Protein AF-A0A5Y3WB77-F1 (afdb_monomer_lite)

Foldseek 3Di:
DDDDDDDDDDDDPPPPDPPPDDPDDDPVDDDDDDDDDDDDDDAQKDKDWDAFDDDDQVRLLAWFGFRTKIFIDGDPQFQWKFWQWKFKDQFDFQWWKDQPPFIWTQHPPPNGTIAGDDDPDPVQPDPRPRGRGIDGPVDRMGTIIGHNHPDGGDDDDMDMDIDMHTHGD

Structure (mmCIF, N/CA/C/O backbone):
data_AF-A0A5Y3WB77-F1
#
_entry.id   AF-A0A5Y3WB77-F1
#
loop_
_atom_site.group_PDB
_atom_site.id
_atom_site.type_symbol
_atom_site.label_atom_id
_atom_site.label_alt_id
_atom_site.label_comp_id
_atom_site.label_asym_id
_atom_site.label_entity_id
_atom_site.label_seq_id
_atom_site.pdbx_PDB_ins_code
_atom_site.Cartn_x
_atom_site.Cartn_y
_atom_site.Cartn_z
_atom_site.occupancy
_atom_site.B_iso_or_equiv
_atom_site.auth_seq_id
_atom_site.auth_comp_id
_atom_site.auth_asym_id
_atom_site.auth_atom_id
_atom_site.pdbx_PDB_model_num
ATOM 1 N N . MET A 1 1 ? 7.588 -18.131 74.049 1.00 45.88 1 MET A N 1
ATOM 2 C CA . MET A 1 1 ? 6.871 -18.147 72.756 1.00 45.88 1 MET A CA 1
ATOM 3 C C . MET A 1 1 ? 5.666 -17.220 72.835 1.00 45.88 1 MET A C 1
ATOM 5 O O . MET A 1 1 ? 4.739 -17.523 73.571 1.00 45.88 1 MET A O 1
ATOM 9 N N . LYS A 1 2 ? 5.674 -16.103 72.104 1.00 40.19 2 LYS A N 1
ATOM 10 C CA . LYS A 1 2 ? 4.466 -15.344 71.753 1.00 40.19 2 LYS A CA 1
ATOM 11 C C . LYS A 1 2 ? 4.626 -14.917 70.299 1.00 40.19 2 LYS A C 1
ATOM 13 O O . LYS A 1 2 ? 5.511 -14.134 69.979 1.00 40.19 2 LYS A O 1
ATOM 18 N N . LYS A 1 3 ? 3.827 -15.530 69.428 1.00 47.81 3 LYS A N 1
ATOM 19 C CA . LYS A 1 3 ? 3.665 -15.118 68.037 1.00 47.81 3 LYS A CA 1
ATOM 20 C C . LYS A 1 3 ? 2.752 -13.896 68.043 1.00 47.81 3 LYS A C 1
ATOM 22 O O . LYS A 1 3 ? 1.679 -13.968 68.639 1.00 47.81 3 LYS A O 1
ATOM 27 N N . LEU A 1 4 ? 3.154 -12.822 67.371 1.00 41.47 4 LEU A N 1
ATOM 28 C CA . LEU A 1 4 ? 2.201 -11.856 66.842 1.00 41.47 4 LEU A CA 1
ATOM 29 C C . LEU A 1 4 ? 2.221 -11.992 65.321 1.00 41.47 4 LEU A C 1
ATOM 31 O O . LEU A 1 4 ? 3.250 -11.813 64.676 1.00 41.47 4 LEU A O 1
ATOM 35 N N . ILE A 1 5 ? 1.077 -12.411 64.797 1.00 52.38 5 ILE A N 1
ATOM 36 C CA . ILE A 1 5 ? 0.766 -12.539 63.380 1.00 52.38 5 ILE A CA 1
ATOM 37 C C . ILE A 1 5 ? 0.347 -11.144 62.918 1.00 52.38 5 ILE A C 1
ATOM 39 O O . ILE A 1 5 ? -0.629 -10.609 63.440 1.00 52.38 5 ILE A O 1
ATOM 43 N N . ILE A 1 6 ? 1.064 -10.561 61.959 1.00 50.25 6 ILE A N 1
ATOM 44 C CA . ILE A 1 6 ? 0.576 -9.395 61.217 1.00 50.25 6 ILE A CA 1
ATOM 45 C C . ILE A 1 6 ? 0.077 -9.929 59.877 1.00 50.25 6 ILE A C 1
ATOM 47 O O . ILE A 1 6 ? 0.859 -10.356 59.029 1.00 50.25 6 ILE A O 1
ATOM 51 N N . ALA A 1 7 ? -1.248 -10.005 59.762 1.00 42.34 7 ALA A N 1
ATOM 52 C CA . ALA A 1 7 ? -1.953 -10.374 58.546 1.00 42.34 7 ALA A CA 1
ATOM 53 C C . ALA A 1 7 ? -1.837 -9.259 57.489 1.00 42.34 7 ALA A C 1
ATOM 55 O O . ALA A 1 7 ? -1.686 -8.083 57.811 1.00 42.34 7 ALA A O 1
ATOM 56 N N . ALA A 1 8 ? -1.868 -9.687 56.231 1.00 50.44 8 ALA A N 1
ATOM 57 C CA . ALA A 1 8 ? -1.497 -8.959 55.026 1.00 50.44 8 ALA A CA 1
ATOM 58 C C . ALA A 1 8 ? -2.441 -7.817 54.595 1.00 50.44 8 ALA A C 1
ATOM 60 O O . ALA A 1 8 ? -3.626 -7.808 54.916 1.00 50.44 8 ALA A O 1
ATOM 61 N N . GLY A 1 9 ? -1.896 -6.937 53.745 1.00 44.81 9 GLY A N 1
ATOM 62 C CA . GLY A 1 9 ? -2.591 -5.915 52.950 1.00 44.81 9 GLY A CA 1
ATOM 63 C C . GLY A 1 9 ? -1.882 -4.573 53.133 1.00 44.81 9 GLY A C 1
ATOM 64 O O . GLY A 1 9 ? -1.961 -3.996 54.203 1.00 44.81 9 GLY A O 1
ATOM 65 N N . ILE A 1 10 ? -1.109 -4.018 52.202 1.00 37.41 10 ILE A N 1
ATOM 66 C CA . ILE A 1 10 ? -1.282 -3.879 50.753 1.00 37.41 10 ILE A CA 1
ATOM 67 C C . ILE A 1 10 ? 0.119 -3.909 50.112 1.00 37.41 10 ILE A C 1
ATOM 69 O O . ILE A 1 10 ? 1.073 -3.354 50.656 1.00 37.41 10 ILE A O 1
ATOM 73 N N . ALA A 1 11 ? 0.247 -4.591 48.974 1.00 40.69 11 ALA A N 1
ATOM 74 C CA . ALA A 1 11 ? 1.493 -4.717 48.230 1.00 40.69 11 ALA A CA 1
ATOM 75 C C . ALA A 1 11 ? 2.005 -3.355 47.722 1.00 40.69 11 ALA A C 1
ATOM 77 O O . ALA A 1 11 ? 1.280 -2.613 47.067 1.00 40.69 11 ALA A O 1
ATOM 78 N N . ALA A 1 12 ? 3.268 -3.081 48.053 1.00 39.03 12 ALA A N 1
ATOM 79 C CA . ALA A 1 12 ? 4.247 -2.239 47.370 1.00 39.03 12 ALA A CA 1
ATOM 80 C C . ALA A 1 12 ? 3.724 -1.237 46.319 1.00 39.03 12 ALA A C 1
ATOM 82 O O . ALA A 1 12 ? 3.657 -1.539 45.130 1.00 39.03 12 ALA A O 1
ATOM 83 N N . ALA A 1 13 ? 3.527 0.017 46.732 1.00 39.59 13 ALA A N 1
ATOM 84 C CA . ALA A 1 13 ? 3.905 1.123 45.861 1.00 39.59 13 ALA A CA 1
ATOM 85 C C . ALA A 1 13 ? 5.430 1.246 45.952 1.00 39.59 13 ALA A C 1
ATOM 87 O O . ALA A 1 13 ? 5.964 1.782 46.924 1.00 39.59 13 ALA A O 1
ATOM 88 N N . THR A 1 14 ? 6.141 0.688 44.974 1.00 43.16 14 THR A N 1
ATOM 89 C CA . THR A 1 14 ? 7.575 0.917 44.789 1.00 43.16 14 THR A CA 1
ATOM 90 C C . THR A 1 14 ? 7.762 2.386 44.405 1.00 43.16 14 THR A C 1
ATOM 92 O O . THR A 1 14 ? 7.835 2.738 43.233 1.00 43.16 14 THR A O 1
ATOM 95 N N . MET A 1 15 ? 7.764 3.274 45.400 1.00 48.44 15 MET A N 1
ATOM 96 C CA . MET A 1 15 ? 8.207 4.653 45.235 1.00 48.44 15 MET A CA 1
ATOM 97 C C . MET A 1 15 ? 9.699 4.588 44.924 1.00 48.44 15 MET A C 1
ATOM 99 O O . MET A 1 15 ? 10.498 4.246 45.796 1.00 48.44 15 MET A O 1
ATOM 103 N N . ALA A 1 16 ? 10.073 4.857 43.674 1.00 47.16 16 ALA A N 1
ATOM 104 C CA . ALA A 1 16 ? 11.467 5.040 43.304 1.00 47.16 16 ALA A CA 1
ATOM 105 C C . ALA A 1 16 ? 12.031 6.193 44.149 1.00 47.16 16 ALA A C 1
ATOM 107 O O . ALA A 1 16 ? 11.650 7.350 43.970 1.00 47.16 16 ALA A O 1
ATOM 108 N N . SER A 1 17 ? 12.883 5.877 45.125 1.00 55.22 17 SER A N 1
ATOM 109 C CA . SER A 1 17 ? 13.590 6.891 45.894 1.00 55.22 17 SER A CA 1
ATOM 110 C C . SER A 1 17 ? 14.747 7.414 45.045 1.00 55.22 17 SER A C 1
ATOM 112 O O . SER A 1 17 ? 15.653 6.672 44.667 1.00 55.22 17 SER A O 1
ATOM 114 N N . PHE A 1 18 ? 14.739 8.709 44.737 1.00 60.78 18 PHE A N 1
ATOM 115 C CA . PHE A 1 18 ? 15.919 9.386 44.199 1.00 60.78 18 PHE A CA 1
ATOM 116 C C . PHE A 1 18 ? 16.869 9.686 45.357 1.00 60.78 18 PHE A C 1
ATOM 118 O O . PHE A 1 18 ? 16.989 10.818 45.816 1.00 60.78 18 PHE A O 1
ATOM 125 N N . ASN A 1 19 ? 17.501 8.643 45.890 1.00 48.56 19 ASN A N 1
ATOM 126 C CA . ASN A 1 19 ? 18.444 8.780 46.990 1.00 48.56 19 ASN A CA 1
ATOM 127 C C . ASN A 1 19 ? 19.833 9.131 46.434 1.00 48.56 19 ASN A C 1
ATOM 129 O O . ASN A 1 19 ? 20.729 8.290 46.377 1.00 48.56 19 ASN A O 1
ATOM 133 N N . ALA A 1 20 ? 20.017 10.379 45.997 1.00 51.72 20 ALA A N 1
ATOM 134 C CA . ALA A 1 20 ? 21.351 10.932 45.790 1.00 51.72 20 ALA A CA 1
ATOM 135 C C . ALA A 1 20 ? 21.953 11.237 47.172 1.00 51.72 20 ALA A C 1
ATOM 137 O O . ALA A 1 20 ? 21.722 12.296 47.749 1.00 51.72 20 ALA A O 1
ATOM 138 N N . SER A 1 21 ? 22.670 10.273 47.752 1.00 54.75 21 SER A N 1
ATOM 139 C CA . SER A 1 21 ? 23.407 10.502 48.996 1.00 54.75 21 SER A CA 1
ATOM 140 C C . SER A 1 21 ? 24.650 11.341 48.690 1.00 54.75 21 SER A C 1
ATOM 142 O O . SER A 1 21 ? 25.603 10.846 48.092 1.00 54.75 21 SER A O 1
ATOM 144 N N . ALA A 1 22 ? 24.632 12.612 49.093 1.00 54.84 22 ALA A N 1
ATOM 145 C CA . ALA A 1 22 ? 25.805 13.479 49.133 1.00 54.84 22 ALA A CA 1
ATOM 146 C C . ALA A 1 22 ? 26.027 13.959 50.576 1.00 54.84 22 ALA A C 1
ATOM 148 O O . ALA A 1 22 ? 25.081 14.325 51.269 1.00 54.84 22 ALA A O 1
ATOM 149 N N . VAL A 1 23 ? 27.280 13.936 51.040 1.00 58.91 23 VAL A N 1
ATOM 150 C CA . VAL A 1 23 ? 27.654 14.276 52.430 1.00 58.91 23 VAL A CA 1
ATOM 151 C C . VAL A 1 23 ? 27.681 15.800 52.666 1.00 58.91 23 VAL A C 1
ATOM 153 O O . VAL A 1 23 ? 27.636 16.249 53.807 1.00 58.91 23 VAL A O 1
ATOM 156 N N . THR A 1 24 ? 27.661 16.610 51.602 1.00 62.50 24 THR A N 1
ATOM 157 C CA . THR A 1 24 ? 27.511 18.075 51.655 1.00 62.50 24 THR A CA 1
ATOM 158 C C . THR A 1 24 ? 26.581 18.562 50.545 1.00 62.50 24 THR A C 1
ATOM 160 O O . THR A 1 24 ? 26.788 18.222 49.381 1.00 62.50 24 THR A O 1
ATOM 163 N N . TYR A 1 25 ? 25.572 19.360 50.907 1.00 61.44 25 TYR A N 1
ATOM 164 C CA . TYR A 1 25 ? 24.592 19.949 49.988 1.00 61.44 25 TYR A CA 1
ATOM 165 C C . TYR A 1 25 ? 25.084 21.311 49.478 1.00 61.44 25 TYR A C 1
ATOM 167 O O . TYR A 1 25 ? 25.436 22.171 50.284 1.00 61.44 25 TYR A O 1
ATOM 175 N N . ASP A 1 26 ? 25.081 21.522 48.160 1.00 68.31 26 ASP A N 1
ATOM 176 C CA . ASP A 1 26 ? 25.292 22.843 47.554 1.00 68.31 26 ASP A CA 1
ATOM 177 C C . ASP A 1 26 ? 23.935 23.534 47.365 1.00 68.31 26 ASP A C 1
ATOM 179 O O . ASP A 1 26 ? 23.133 23.137 46.520 1.00 68.31 26 ASP A O 1
ATOM 183 N N . THR A 1 27 ? 23.662 24.565 48.169 1.00 62.28 27 THR A N 1
ATOM 184 C CA . THR A 1 27 ? 22.391 25.308 48.154 1.00 62.28 27 THR A CA 1
ATOM 185 C C . THR A 1 27 ? 22.179 26.148 46.892 1.00 62.28 27 THR A C 1
ATOM 187 O O . THR A 1 27 ? 21.080 26.662 46.702 1.00 62.28 27 THR A O 1
ATOM 190 N N . ASN A 1 28 ? 23.196 26.301 46.036 1.00 69.12 28 ASN A N 1
ATOM 191 C CA . ASN A 1 28 ? 23.098 27.031 44.770 1.00 69.12 28 ASN A CA 1
ATOM 192 C C . ASN A 1 28 ? 22.881 26.107 43.560 1.00 69.12 28 ASN A C 1
ATOM 194 O O . ASN A 1 28 ? 22.777 26.596 42.434 1.00 69.12 28 ASN A O 1
ATOM 198 N N . ASN A 1 29 ? 22.807 24.788 43.771 1.00 64.62 29 ASN A N 1
ATOM 199 C CA . ASN A 1 29 ? 22.671 23.809 42.701 1.00 64.62 29 ASN A CA 1
ATOM 200 C C . ASN A 1 29 ? 21.262 23.196 42.696 1.00 64.62 29 ASN A C 1
ATOM 202 O O . ASN A 1 29 ? 20.852 22.501 43.628 1.00 64.62 29 ASN A O 1
ATOM 206 N N . VAL A 1 30 ? 20.488 23.484 41.648 1.00 69.56 30 VAL A N 1
ATOM 207 C CA . VAL A 1 30 ? 19.103 23.017 41.524 1.00 69.56 30 VAL A CA 1
ATOM 208 C C . VAL A 1 30 ? 19.102 21.539 41.136 1.00 69.56 30 VAL A C 1
ATOM 210 O O . VAL A 1 30 ? 19.666 21.143 40.120 1.00 69.56 30 VAL A O 1
ATOM 213 N N . SER A 1 31 ? 18.442 20.706 41.941 1.00 60.84 31 SER A N 1
ATOM 214 C CA . SER A 1 31 ? 18.198 19.309 41.578 1.00 60.84 31 SER A CA 1
ATOM 215 C C . SER A 1 31 ? 17.076 19.231 40.546 1.00 60.84 31 SER A C 1
ATOM 217 O O . SER A 1 31 ? 15.967 19.708 40.784 1.00 60.84 31 SER A O 1
ATOM 219 N N . HIS A 1 32 ? 17.355 18.603 39.408 1.00 71.81 32 HIS A N 1
ATOM 220 C CA . HIS A 1 32 ? 16.369 18.334 38.367 1.00 71.81 32 HIS A CA 1
ATOM 221 C C . HIS A 1 32 ? 16.025 16.842 38.362 1.00 71.81 32 HIS A C 1
ATOM 223 O O . HIS A 1 32 ? 16.914 15.995 38.364 1.00 71.81 32 HIS A O 1
ATOM 229 N N . ALA A 1 33 ? 14.735 16.520 38.319 1.00 66.88 33 ALA A N 1
ATOM 230 C CA . ALA A 1 33 ? 14.244 15.177 38.042 1.00 66.88 33 ALA A CA 1
ATOM 231 C C . ALA A 1 33 ? 13.057 15.290 37.083 1.00 66.88 33 ALA A C 1
ATOM 233 O O . ALA A 1 33 ? 12.220 16.180 37.234 1.00 66.88 33 ALA A O 1
ATOM 234 N N . SER A 1 34 ? 12.983 14.403 36.095 1.00 69.38 34 SER A N 1
ATOM 235 C CA . SER A 1 34 ? 11.836 14.300 35.196 1.00 69.38 34 SER A CA 1
ATOM 236 C C . SER A 1 34 ? 11.242 12.897 35.258 1.00 69.38 34 SER A C 1
ATOM 238 O O . SER A 1 34 ? 11.953 11.898 35.355 1.00 69.38 34 SER A O 1
ATOM 240 N N . VAL A 1 35 ? 9.911 12.833 35.213 1.00 66.38 35 VAL A N 1
ATOM 241 C CA . VAL A 1 35 ? 9.151 11.600 34.997 1.00 66.38 35 VAL A CA 1
ATOM 242 C C . VAL A 1 35 ? 8.481 11.742 33.642 1.00 66.38 35 VAL A C 1
ATOM 244 O O . VAL A 1 35 ? 7.588 12.568 33.467 1.00 66.38 35 VAL A O 1
ATOM 247 N N . ASN A 1 36 ? 8.921 10.943 32.677 1.00 65.81 36 ASN A N 1
ATOM 248 C CA . ASN A 1 36 ? 8.334 10.938 31.345 1.00 65.81 36 ASN A CA 1
ATOM 249 C C . ASN A 1 36 ? 7.244 9.865 31.292 1.00 65.81 36 ASN A C 1
ATOM 251 O O . ASN A 1 36 ? 7.518 8.693 31.541 1.00 65.81 36 ASN A O 1
ATOM 255 N N . SER A 1 37 ? 6.016 10.256 30.951 1.00 61.53 37 SER A N 1
ATOM 256 C CA . SER A 1 37 ? 4.932 9.317 30.643 1.00 61.53 37 SER A CA 1
ATOM 257 C C . SER A 1 37 ? 4.690 9.310 29.136 1.00 61.53 37 SER A C 1
ATOM 259 O O . SER A 1 37 ? 4.482 10.369 28.549 1.00 61.53 37 SER A O 1
ATOM 261 N N . GLN A 1 38 ? 4.706 8.130 28.510 1.00 56.66 38 GLN A N 1
ATOM 262 C CA . GLN A 1 38 ? 4.193 7.961 27.149 1.00 56.66 38 GLN A CA 1
ATOM 263 C C . GLN A 1 38 ? 2.727 7.546 27.226 1.00 56.66 38 GLN A C 1
ATOM 265 O O . GLN A 1 38 ? 2.400 6.503 27.788 1.00 56.66 38 GLN A O 1
ATOM 270 N N . VAL A 1 39 ? 1.849 8.372 26.663 1.00 48.25 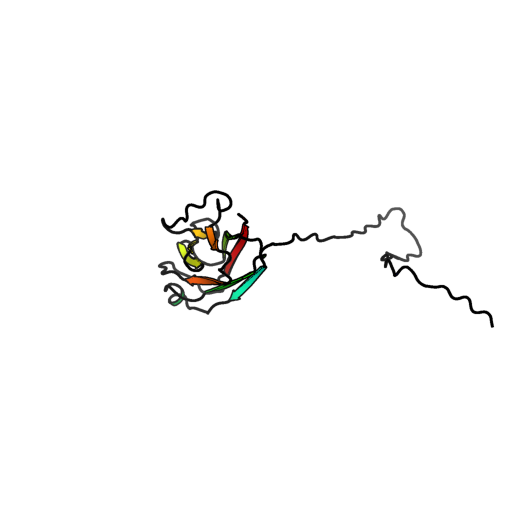39 VAL A N 1
ATOM 271 C CA . VAL A 1 39 ? 0.428 8.061 26.505 1.00 48.25 39 VAL A CA 1
ATOM 272 C C . VAL A 1 39 ? 0.205 7.695 25.046 1.00 48.25 39 VAL A C 1
ATOM 274 O O . VAL A 1 39 ? 0.350 8.541 24.167 1.00 48.25 39 VAL A O 1
ATOM 277 N N . THR A 1 40 ? -0.124 6.434 24.779 1.00 52.56 40 THR A N 1
ATOM 278 C CA . THR A 1 40 ? -0.492 5.966 23.439 1.00 52.56 40 THR A CA 1
ATOM 279 C C . THR A 1 40 ? -2.012 5.869 23.313 1.00 52.56 40 THR A C 1
ATOM 281 O O . THR A 1 40 ? -2.714 5.511 24.262 1.00 52.56 40 THR A O 1
ATOM 284 N N . GLY A 1 41 ? -2.546 6.215 22.140 1.00 55.06 41 GLY A N 1
ATOM 285 C CA . GLY A 1 41 ? -3.954 5.985 21.815 1.00 55.06 41 GLY A CA 1
ATOM 286 C C . GLY A 1 41 ? -4.225 4.506 21.519 1.00 55.06 41 GLY A C 1
ATOM 287 O O . GLY A 1 41 ? -3.334 3.777 21.086 1.00 55.06 41 GLY A O 1
ATOM 288 N N . LYS A 1 42 ? -5.468 4.050 21.712 1.00 55.94 42 LYS A N 1
ATOM 289 C CA . LYS A 1 42 ? -5.913 2.756 21.170 1.00 55.94 42 LYS A CA 1
ATOM 290 C C . LYS A 1 42 ? -6.225 2.939 19.683 1.00 55.94 42 LYS A C 1
ATOM 292 O O . LYS A 1 42 ? -7.196 3.615 19.358 1.00 55.94 42 LYS A O 1
ATOM 297 N N . SER A 1 43 ? -5.434 2.338 18.793 1.00 64.25 43 SER A N 1
ATOM 298 C CA . SER A 1 43 ? -5.860 2.173 17.398 1.00 64.25 43 SER A CA 1
ATOM 299 C C . SER A 1 43 ? -6.965 1.121 17.345 1.00 64.25 43 SER A C 1
ATOM 301 O O . SER A 1 43 ? -6.818 0.041 17.919 1.00 64.25 43 SER A O 1
ATOM 303 N N . ALA A 1 44 ? -8.069 1.424 16.665 1.00 64.94 44 ALA A N 1
ATOM 304 C CA . ALA A 1 44 ? -9.109 0.434 16.396 1.00 64.94 44 ALA A CA 1
ATOM 305 C C . ALA A 1 44 ? -8.623 -0.623 15.389 1.00 64.94 44 ALA A C 1
ATOM 307 O O . ALA A 1 44 ? -9.029 -1.777 15.469 1.00 64.94 44 ALA A O 1
ATOM 308 N N . VAL A 1 45 ? -7.727 -0.246 14.472 1.00 75.38 45 VAL A N 1
ATOM 309 C CA . VAL A 1 45 ? -7.198 -1.126 13.425 1.00 75.38 45 VAL A CA 1
ATOM 310 C C . VAL A 1 45 ? -5.821 -1.630 13.830 1.00 75.38 45 VAL A C 1
ATOM 312 O O . VAL A 1 45 ? -4.929 -0.833 14.127 1.00 75.38 45 VAL A O 1
ATOM 315 N N . THR A 1 46 ? -5.631 -2.946 13.805 1.00 82.62 46 THR A N 1
ATOM 316 C CA . THR A 1 46 ? -4.289 -3.539 13.849 1.00 82.62 46 THR A CA 1
ATOM 317 C C . THR A 1 46 ? -3.852 -3.860 12.427 1.00 82.62 46 THR A C 1
ATOM 319 O O . THR A 1 46 ? -4.586 -4.520 11.689 1.00 82.62 46 THR A O 1
ATOM 322 N N . VAL A 1 47 ? -2.666 -3.380 12.049 1.00 82.44 47 VAL A N 1
ATOM 323 C CA . VAL A 1 47 ? -2.091 -3.560 10.713 1.00 82.44 47 VAL A CA 1
ATOM 324 C C . VAL A 1 47 ? -0.758 -4.284 10.834 1.00 82.44 47 VAL A C 1
ATOM 326 O O . VAL A 1 47 ? 0.087 -3.901 11.638 1.00 82.44 47 VAL A O 1
ATOM 329 N N . THR A 1 48 ? -0.558 -5.333 10.042 1.00 86.12 48 THR A N 1
ATOM 330 C CA . THR A 1 48 ? 0.730 -6.033 9.935 1.00 86.12 48 THR A CA 1
ATOM 331 C C . THR A 1 48 ? 1.228 -5.963 8.501 1.00 86.12 48 THR A C 1
ATOM 333 O O . THR A 1 48 ? 0.544 -6.429 7.594 1.00 86.12 48 THR A O 1
ATOM 336 N N . GLY A 1 49 ? 2.407 -5.382 8.289 1.00 81.75 49 GLY A N 1
ATOM 337 C CA . GLY A 1 49 ? 3.050 -5.343 6.977 1.00 81.75 49 GLY A CA 1
ATOM 338 C C . GLY A 1 49 ? 3.830 -6.625 6.695 1.00 81.75 49 GLY A C 1
ATOM 339 O O . GLY A 1 49 ? 4.555 -7.112 7.559 1.00 81.75 49 GLY A O 1
ATOM 340 N N . ASN A 1 50 ? 3.704 -7.146 5.478 1.00 88.31 50 ASN A N 1
ATOM 341 C CA . ASN A 1 50 ? 4.543 -8.214 4.946 1.00 88.31 50 ASN A CA 1
ATOM 342 C C . ASN A 1 50 ? 5.221 -7.719 3.670 1.00 88.31 50 ASN A C 1
ATOM 344 O O . ASN A 1 50 ? 4.537 -7.220 2.776 1.00 88.31 50 ASN A O 1
ATOM 348 N N . ASN A 1 51 ? 6.539 -7.885 3.581 1.00 89.81 51 ASN A N 1
ATOM 349 C CA . ASN A 1 51 ? 7.302 -7.508 2.393 1.00 89.81 51 ASN A CA 1
ATOM 350 C C . ASN A 1 51 ? 6.986 -8.452 1.227 1.00 89.81 51 ASN A C 1
ATOM 352 O O . ASN A 1 51 ? 6.802 -9.652 1.438 1.00 89.81 51 ASN A O 1
ATOM 356 N N . GLY A 1 52 ? 6.940 -7.905 0.014 1.00 89.94 52 GLY A N 1
ATOM 357 C CA . GLY A 1 52 ? 6.800 -8.684 -1.212 1.00 89.94 52 GLY A CA 1
ATOM 358 C C . GLY A 1 52 ? 8.134 -9.131 -1.802 1.00 89.94 52 GLY A C 1
ATOM 359 O O . GLY A 1 52 ? 9.134 -9.310 -1.102 1.00 89.94 52 GLY A O 1
ATOM 360 N N . GLY A 1 53 ? 8.125 -9.324 -3.119 1.00 87.38 53 GLY A N 1
ATOM 361 C CA . GLY A 1 53 ? 9.282 -9.750 -3.894 1.00 87.38 53 GLY A CA 1
ATOM 362 C C . GLY A 1 53 ? 10.333 -8.657 -4.093 1.00 87.38 53 GLY A C 1
ATOM 363 O O . GLY A 1 53 ? 10.140 -7.485 -3.773 1.00 87.38 53 GLY A O 1
ATOM 364 N N . SER A 1 54 ? 11.462 -9.070 -4.665 1.00 91.94 54 SER A N 1
ATOM 365 C CA . SER A 1 54 ? 12.499 -8.174 -5.174 1.00 91.94 54 SER A CA 1
ATOM 366 C C . SER A 1 54 ? 12.454 -8.190 -6.695 1.00 91.94 54 SER A C 1
ATOM 368 O O . SER A 1 54 ? 12.316 -9.256 -7.298 1.00 91.94 54 SER A O 1
ATOM 370 N N . PHE A 1 55 ? 12.580 -7.019 -7.308 1.00 93.75 55 PHE A N 1
ATOM 371 C CA . PHE A 1 55 ? 12.445 -6.836 -8.748 1.00 93.75 55 PHE A CA 1
ATOM 372 C C . PHE A 1 55 ? 13.574 -5.944 -9.250 1.00 93.75 55 PHE A C 1
ATOM 374 O O . PHE A 1 55 ? 13.991 -5.011 -8.560 1.00 93.75 55 PHE A O 1
ATOM 381 N N . ASP A 1 56 ? 14.062 -6.220 -10.456 1.00 95.00 56 ASP A N 1
ATOM 382 C CA . ASP A 1 56 ? 14.951 -5.293 -11.145 1.00 95.00 56 ASP A CA 1
ATOM 383 C C . ASP A 1 56 ? 14.180 -4.070 -11.682 1.00 95.00 56 ASP A C 1
ATOM 385 O O . ASP A 1 56 ? 12.950 -3.975 -11.597 1.00 95.00 56 ASP A O 1
ATOM 389 N N . THR A 1 57 ? 14.927 -3.111 -12.231 1.00 92.44 57 THR A N 1
ATOM 390 C CA . THR A 1 57 ? 14.408 -1.819 -12.695 1.00 92.44 57 THR A CA 1
ATOM 391 C C . THR A 1 57 ? 13.442 -1.917 -13.874 1.00 92.44 57 THR A C 1
ATOM 393 O O . THR A 1 57 ? 12.722 -0.954 -14.129 1.00 92.44 57 THR A O 1
ATOM 396 N N . ASP A 1 58 ? 13.406 -3.039 -14.593 1.00 92.62 58 ASP A N 1
ATOM 397 C CA . ASP A 1 58 ? 12.488 -3.267 -15.709 1.00 92.62 58 ASP A CA 1
ATOM 398 C C . ASP A 1 58 ? 11.318 -4.160 -15.303 1.00 92.62 58 ASP A C 1
ATOM 400 O O . ASP A 1 58 ? 10.170 -3.835 -15.606 1.00 92.62 58 ASP A O 1
ATOM 404 N N . ALA A 1 59 ? 11.572 -5.218 -14.535 1.00 92.56 59 ALA A N 1
ATOM 405 C CA . ALA A 1 59 ? 10.544 -6.099 -14.004 1.00 92.56 59 ALA A CA 1
ATOM 406 C C . ALA A 1 59 ? 9.521 -5.323 -13.166 1.00 92.56 59 ALA A C 1
ATOM 408 O O . ALA A 1 59 ? 8.323 -5.522 -13.349 1.00 92.56 59 ALA A O 1
ATOM 409 N N . ILE A 1 60 ? 9.966 -4.378 -12.324 1.00 94.06 60 ILE A N 1
ATOM 410 C CA . ILE A 1 60 ? 9.099 -3.572 -11.443 1.00 94.06 60 ILE A CA 1
ATOM 411 C C . ILE A 1 60 ? 8.055 -2.730 -12.202 1.00 94.06 60 ILE A C 1
ATOM 413 O O . ILE A 1 60 ? 7.042 -2.329 -11.630 1.00 94.06 60 ILE A O 1
ATOM 417 N N . LYS A 1 61 ? 8.278 -2.466 -13.495 1.00 92.56 61 LYS A N 1
ATOM 418 C CA . LYS A 1 61 ? 7.383 -1.673 -14.351 1.00 92.56 61 LYS A CA 1
ATOM 419 C C . LYS A 1 61 ? 6.192 -2.474 -14.884 1.00 92.56 61 LYS A C 1
ATOM 421 O O . LYS A 1 61 ? 5.237 -1.886 -15.391 1.00 92.56 61 LYS A O 1
ATOM 426 N N . VAL A 1 62 ? 6.246 -3.803 -14.802 1.00 94.50 62 VAL A N 1
ATOM 427 C CA . VAL A 1 62 ? 5.173 -4.701 -15.246 1.00 94.50 62 VAL A CA 1
ATOM 428 C C . VAL A 1 62 ? 4.080 -4.757 -14.180 1.00 94.50 62 VAL A C 1
ATOM 430 O O . VAL A 1 62 ? 4.373 -4.698 -12.989 1.00 94.50 62 VAL A O 1
ATOM 433 N N . SER A 1 63 ? 2.817 -4.871 -14.592 1.00 95.81 63 SER A N 1
ATOM 434 C CA . SER A 1 63 ? 1.689 -5.011 -13.662 1.00 95.81 63 SER A CA 1
ATOM 435 C C . SER A 1 63 ? 1.673 -6.384 -12.982 1.00 95.81 63 SER A C 1
ATOM 437 O O . SER A 1 63 ? 1.996 -7.392 -13.605 1.00 95.81 63 SER A O 1
ATOM 439 N N . GLY A 1 64 ? 1.231 -6.422 -11.724 1.00 94.25 64 GLY A N 1
ATOM 440 C CA . GLY A 1 64 ? 0.946 -7.659 -10.995 1.00 94.25 64 GLY A CA 1
ATOM 441 C C . GLY A 1 64 ? 2.099 -8.199 -10.150 1.00 94.25 64 GLY A C 1
ATOM 442 O O . GLY A 1 64 ? 1.939 -9.246 -9.528 1.00 94.25 64 GLY A O 1
ATOM 443 N N . ASN A 1 65 ? 3.232 -7.498 -10.073 1.00 95.19 65 ASN A N 1
ATOM 444 C CA . ASN A 1 65 ? 4.300 -7.874 -9.154 1.00 95.19 65 ASN A CA 1
ATOM 445 C C . ASN A 1 65 ? 3.877 -7.600 -7.712 1.00 95.19 65 ASN A C 1
ATOM 447 O O . ASN A 1 65 ? 3.411 -6.504 -7.401 1.00 95.19 65 ASN A O 1
ATOM 451 N N . ASP A 1 66 ? 4.069 -8.584 -6.836 1.00 95.50 66 ASP A N 1
ATOM 452 C CA . ASP A 1 66 ? 3.749 -8.483 -5.413 1.00 95.50 66 ASP A CA 1
ATOM 453 C C . ASP A 1 66 ? 4.796 -7.638 -4.677 1.00 95.50 66 ASP A C 1
ATOM 455 O O . ASP A 1 66 ? 5.931 -8.074 -4.479 1.00 95.50 66 ASP A O 1
ATOM 459 N N . LEU A 1 67 ? 4.410 -6.430 -4.264 1.00 93.88 67 LEU A N 1
ATOM 460 C CA . LEU A 1 67 ? 5.233 -5.538 -3.442 1.00 93.88 67 LEU A CA 1
ATOM 461 C C . LEU A 1 67 ? 5.060 -5.802 -1.946 1.00 93.88 67 LEU A C 1
ATOM 463 O O . LEU A 1 67 ? 5.840 -5.298 -1.136 1.00 93.88 67 LEU A O 1
ATOM 467 N N . GLY A 1 68 ? 4.070 -6.609 -1.574 1.00 94.56 68 GLY A N 1
ATOM 468 C CA . GLY A 1 68 ? 3.771 -6.966 -0.204 1.00 94.56 68 GLY A CA 1
ATOM 469 C C . GLY A 1 68 ? 2.289 -6.861 0.109 1.00 94.56 68 GLY A C 1
ATOM 470 O O . GLY A 1 68 ? 1.419 -6.757 -0.755 1.00 94.56 68 GLY A O 1
ATOM 471 N N . SER A 1 69 ? 1.973 -6.897 1.397 1.00 93.25 69 SER A N 1
ATOM 472 C CA . SER A 1 69 ? 0.590 -6.777 1.844 1.00 93.25 69 SER A CA 1
ATOM 473 C C . SER A 1 69 ? 0.463 -6.233 3.253 1.00 93.25 69 SER A C 1
ATOM 475 O O . SER A 1 69 ? 1.372 -6.357 4.071 1.00 93.25 69 SER A O 1
ATOM 477 N N . PHE A 1 70 ? -0.717 -5.701 3.540 1.00 93.56 70 PHE A N 1
ATOM 478 C CA . PHE A 1 70 ? -1.146 -5.314 4.871 1.00 93.56 70 PHE A CA 1
ATOM 479 C C . PHE A 1 70 ? -2.214 -6.295 5.357 1.00 93.56 70 PHE A C 1
ATOM 481 O O . PHE A 1 70 ? -3.282 -6.411 4.758 1.00 93.56 70 PHE A O 1
ATOM 488 N N . GLY A 1 71 ? -1.921 -7.028 6.428 1.00 90.69 71 GLY A N 1
ATOM 489 C CA . GLY A 1 71 ? -2.919 -7.777 7.185 1.00 90.69 71 GLY A CA 1
ATOM 490 C C . GLY A 1 71 ? -3.715 -6.817 8.058 1.00 90.69 71 GLY A C 1
ATOM 491 O O . GLY A 1 71 ? -3.117 -5.997 8.751 1.00 90.69 71 GLY A O 1
ATOM 492 N N . ILE A 1 72 ? -5.041 -6.910 8.008 1.00 91.94 72 ILE A N 1
ATOM 493 C CA . ILE A 1 72 ? -5.963 -5.990 8.670 1.00 91.94 72 ILE A CA 1
ATOM 494 C C . ILE A 1 72 ? -6.805 -6.764 9.675 1.00 91.94 72 ILE A C 1
ATOM 496 O O . ILE A 1 72 ? -7.490 -7.726 9.326 1.00 91.94 72 ILE A O 1
ATOM 500 N N . GLN A 1 73 ? -6.787 -6.305 10.921 1.00 90.44 73 GLN A N 1
ATOM 501 C CA . GLN A 1 73 ? -7.701 -6.759 11.955 1.00 90.44 73 GLN A CA 1
ATOM 502 C C . GLN A 1 73 ? -8.508 -5.569 12.470 1.00 90.44 73 GLN A C 1
ATOM 504 O O . GLN A 1 73 ? -7.959 -4.591 12.984 1.00 90.44 73 GLN A O 1
ATOM 509 N N . LEU A 1 74 ? -9.826 -5.681 12.320 1.00 87.19 74 LEU A N 1
ATOM 510 C CA . LEU A 1 74 ? -10.809 -4.686 12.730 1.00 87.19 74 LEU A CA 1
ATOM 511 C C . LEU A 1 74 ? -11.545 -5.140 13.994 1.00 87.19 74 LEU A C 1
ATOM 513 O O . LEU A 1 74 ? -11.656 -6.345 14.245 1.00 87.19 74 LEU A O 1
ATOM 517 N N . PRO A 1 75 ? -12.103 -4.207 14.782 1.00 85.06 75 PRO A N 1
ATOM 518 C CA . PRO A 1 75 ? -13.020 -4.565 15.847 1.00 85.06 75 PRO A CA 1
ATOM 519 C C . PRO A 1 75 ? -14.339 -5.055 15.238 1.00 85.06 75 PRO A C 1
ATOM 521 O O . PRO A 1 75 ? -14.744 -4.605 14.168 1.00 85.06 75 PRO A O 1
ATOM 524 N N . ALA A 1 76 ? -15.053 -5.932 15.949 1.00 83.62 76 ALA A N 1
ATOM 525 C CA . ALA A 1 76 ? -16.318 -6.502 15.469 1.00 83.62 76 ALA A CA 1
ATOM 526 C C . ALA A 1 76 ? -17.400 -5.447 15.155 1.00 83.62 76 ALA A C 1
ATOM 528 O O . ALA A 1 76 ? -18.319 -5.718 14.392 1.00 83.62 76 ALA A O 1
ATOM 529 N N . SER A 1 77 ? -17.295 -4.254 15.743 1.00 83.44 77 SER A N 1
ATOM 530 C CA . SER A 1 77 ? -18.211 -3.135 15.521 1.00 83.44 77 SER A CA 1
ATOM 531 C C . SER A 1 77 ? -17.892 -2.292 14.281 1.00 83.44 77 SER A C 1
ATOM 533 O O . SER A 1 77 ? -18.663 -1.389 13.973 1.00 83.44 77 SER A O 1
ATOM 535 N N . ALA A 1 78 ? -16.766 -2.519 13.596 1.00 85.19 78 ALA A N 1
ATOM 536 C CA . ALA A 1 78 ? -16.406 -1.739 12.414 1.00 85.19 78 ALA A CA 1
ATOM 537 C C . ALA A 1 78 ? -17.198 -2.191 11.181 1.00 85.19 78 ALA A C 1
ATOM 539 O O . ALA A 1 78 ? -17.294 -3.383 10.882 1.00 85.19 78 ALA A O 1
ATOM 540 N N . ALA A 1 79 ? -17.706 -1.220 10.424 1.00 85.62 79 ALA A N 1
ATOM 541 C CA . ALA A 1 79 ? -18.337 -1.461 9.130 1.00 85.62 79 ALA A CA 1
ATOM 542 C C . ALA A 1 79 ? -17.289 -1.717 8.030 1.00 85.62 79 ALA A C 1
ATOM 544 O O . ALA A 1 79 ? -17.535 -2.448 7.067 1.00 85.62 79 ALA A O 1
ATOM 545 N N . GLY A 1 80 ? -16.092 -1.158 8.203 1.00 88.12 80 GLY A N 1
ATOM 546 C CA . GLY A 1 80 ? -14.963 -1.324 7.302 1.00 88.12 80 GLY A CA 1
ATOM 547 C C . GLY A 1 80 ? -13.789 -0.447 7.711 1.00 88.12 80 GLY A C 1
ATOM 548 O O . GLY A 1 80 ? -13.682 -0.011 8.862 1.00 88.12 80 GLY A O 1
ATOM 549 N N . PHE A 1 81 ? -12.896 -0.208 6.760 1.00 89.00 81 PHE A N 1
ATOM 550 C CA . PHE A 1 81 ? -11.760 0.684 6.938 1.00 89.00 81 PHE A CA 1
ATOM 551 C C . PHE A 1 81 ? -11.391 1.384 5.638 1.00 89.00 81 PHE A C 1
ATOM 553 O O . PHE A 1 81 ? -11.622 0.876 4.542 1.00 89.00 81 PHE A O 1
ATOM 560 N N . GLY A 1 82 ? -10.807 2.566 5.773 1.00 89.19 82 GLY A N 1
ATOM 561 C CA . GLY A 1 82 ? -10.227 3.308 4.672 1.00 89.19 82 GLY A CA 1
ATOM 562 C C . GLY A 1 82 ? -8.740 3.542 4.876 1.00 89.19 82 GLY A C 1
ATOM 563 O O . GLY A 1 82 ? -8.253 3.563 6.007 1.00 89.19 82 GLY A O 1
ATOM 564 N N . ILE A 1 83 ? -8.033 3.743 3.774 1.00 89.69 83 ILE A N 1
ATOM 565 C CA . ILE A 1 83 ? -6.678 4.279 3.768 1.00 89.69 83 ILE A CA 1
ATOM 566 C C . ILE A 1 83 ? -6.811 5.794 3.640 1.00 89.69 83 ILE A C 1
ATOM 568 O O . ILE A 1 83 ? -7.506 6.243 2.739 1.00 89.69 83 ILE A O 1
ATOM 572 N N . SER A 1 84 ? -6.262 6.550 4.587 1.00 82.50 84 SER A N 1
ATOM 573 C CA . SER A 1 84 ? -6.420 8.012 4.707 1.00 82.50 84 SER A CA 1
ATOM 574 C C . SER A 1 84 ? -5.181 8.824 4.354 1.00 82.50 84 SER A C 1
ATOM 576 O O . SER A 1 84 ? -5.185 10.046 4.480 1.00 82.50 84 SER A O 1
ATOM 578 N N . GLY A 1 85 ? -4.104 8.124 4.039 1.00 88.44 85 GLY A N 1
ATOM 579 C CA . GLY A 1 85 ? -2.859 8.698 3.586 1.00 88.44 85 GLY A CA 1
ATOM 580 C C . GLY A 1 85 ? -1.996 7.582 3.036 1.00 88.44 85 GLY A C 1
ATOM 581 O O . GLY A 1 85 ? -1.879 6.520 3.652 1.00 88.44 85 GLY A O 1
ATOM 582 N N . ILE A 1 86 ? -1.408 7.807 1.866 1.00 93.06 86 ILE A N 1
ATOM 583 C CA . ILE A 1 86 ? -0.453 6.886 1.254 1.00 93.06 86 ILE A CA 1
ATOM 584 C C . ILE A 1 86 ? 0.783 7.679 0.873 1.00 93.06 86 ILE A C 1
ATOM 586 O O . ILE A 1 86 ? 0.700 8.744 0.256 1.00 93.06 86 ILE A O 1
ATOM 590 N N . HIS A 1 87 ? 1.942 7.152 1.238 1.00 94.31 87 HIS A N 1
ATOM 591 C CA . HIS A 1 87 ? 3.213 7.788 0.968 1.00 94.31 87 HIS A CA 1
ATOM 592 C C . HIS A 1 87 ? 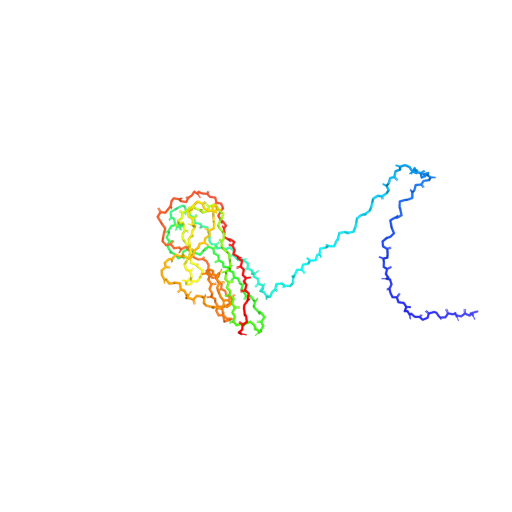4.232 6.765 0.489 1.00 94.31 87 HIS A C 1
ATOM 594 O O . HIS A 1 87 ? 4.370 5.682 1.050 1.00 94.31 87 HIS A O 1
ATOM 600 N N . SER A 1 88 ? 4.959 7.120 -0.555 1.00 93.50 88 SER A N 1
ATOM 601 C CA . SER A 1 88 ? 6.047 6.339 -1.115 1.00 93.50 88 SER A CA 1
ATOM 602 C C . SER A 1 88 ? 7.382 6.992 -0.793 1.00 93.50 88 SER A C 1
ATOM 604 O O . SER A 1 88 ? 7.512 8.212 -0.777 1.00 93.50 88 SER A O 1
ATOM 606 N N . HIS A 1 89 ? 8.401 6.171 -0.576 1.00 92.12 89 HIS A N 1
ATOM 607 C CA . HIS A 1 89 ? 9.778 6.615 -0.439 1.00 92.12 89 HIS A CA 1
ATOM 608 C C . HIS A 1 89 ? 10.629 5.938 -1.511 1.00 92.12 89 HIS A C 1
ATOM 610 O O . HIS A 1 89 ? 10.747 4.712 -1.550 1.00 92.12 89 HIS A O 1
ATOM 616 N N . GLY A 1 90 ? 11.213 6.754 -2.391 1.00 90.25 90 GLY A N 1
ATOM 617 C CA . GLY A 1 90 ? 12.135 6.327 -3.444 1.00 90.25 90 GLY A CA 1
ATOM 618 C C . GLY A 1 90 ? 11.484 5.839 -4.744 1.00 90.25 90 GLY A C 1
ATOM 619 O O . GLY A 1 90 ? 12.217 5.568 -5.697 1.00 90.25 90 GLY A O 1
ATOM 620 N N . PHE A 1 91 ? 10.154 5.722 -4.807 1.00 94.25 91 PHE A N 1
ATOM 621 C CA . PHE A 1 91 ? 9.451 5.552 -6.079 1.00 94.25 91 PHE A CA 1
ATOM 622 C C . PHE A 1 91 ? 9.340 6.907 -6.800 1.00 94.25 91 PHE A C 1
ATOM 624 O O . PHE A 1 91 ? 9.101 7.918 -6.139 1.00 94.25 91 PHE A O 1
ATOM 631 N N . PRO A 1 92 ? 9.539 6.949 -8.129 1.00 94.56 92 PRO A N 1
ATOM 632 C CA . PRO A 1 92 ? 9.471 8.190 -8.894 1.00 94.56 92 PRO A CA 1
ATOM 633 C C . PRO A 1 92 ? 8.025 8.665 -9.083 1.00 94.56 92 PRO A C 1
ATOM 635 O O . PRO A 1 92 ? 7.081 7.870 -9.054 1.00 94.56 92 PRO A O 1
ATOM 638 N N . ASP A 1 93 ? 7.871 9.958 -9.361 1.00 94.62 93 ASP A N 1
ATOM 639 C CA . ASP A 1 93 ? 6.591 10.565 -9.725 1.00 94.62 93 ASP A CA 1
ATOM 640 C C . ASP A 1 93 ? 5.923 9.802 -10.877 1.00 94.62 93 ASP A C 1
ATOM 642 O O . ASP A 1 93 ? 6.557 9.449 -11.873 1.00 94.62 93 ASP A O 1
ATOM 646 N N . GLY A 1 94 ? 4.623 9.543 -10.739 1.00 92.81 94 GLY A N 1
ATOM 647 C CA . GLY A 1 94 ? 3.848 8.767 -11.702 1.00 92.81 94 GLY A CA 1
ATOM 648 C C . GLY A 1 94 ? 3.967 7.248 -11.561 1.00 92.81 94 GLY A C 1
ATOM 649 O O . GLY A 1 94 ? 3.259 6.553 -12.287 1.00 92.81 94 GLY A O 1
ATOM 650 N N . PHE A 1 95 ? 4.786 6.718 -10.640 1.00 95.69 95 PHE A N 1
ATOM 651 C CA . PHE A 1 95 ? 4.780 5.286 -10.329 1.00 95.69 95 PHE A CA 1
ATOM 652 C C . PHE A 1 95 ? 3.451 4.883 -9.682 1.00 95.69 95 PHE A C 1
ATOM 654 O O . PHE A 1 95 ? 2.988 5.518 -8.736 1.00 95.69 95 PHE A O 1
ATOM 661 N N . GLN A 1 96 ? 2.827 3.831 -10.195 1.00 95.44 96 GLN A N 1
ATOM 662 C CA . GLN A 1 96 ? 1.485 3.393 -9.834 1.00 95.44 96 GLN A CA 1
ATOM 663 C C . GLN A 1 96 ? 1.495 1.989 -9.244 1.00 95.44 96 GLN A C 1
ATOM 665 O O . GLN A 1 96 ? 2.203 1.093 -9.710 1.00 95.44 96 GLN A O 1
ATOM 670 N N . VAL A 1 97 ? 0.641 1.799 -8.247 1.00 95.69 97 VAL A N 1
ATOM 671 C CA . VAL A 1 97 ? 0.382 0.521 -7.589 1.00 95.69 97 VAL A CA 1
ATOM 672 C C . VAL A 1 97 ? -1.115 0.347 -7.372 1.00 95.69 97 VAL A C 1
ATOM 674 O O . VAL A 1 97 ? -1.913 1.275 -7.520 1.00 95.69 97 VAL A O 1
ATOM 677 N N . LYS A 1 98 ? -1.491 -0.860 -6.983 1.00 94.38 98 LYS A N 1
ATOM 678 C CA . LYS A 1 98 ? -2.833 -1.238 -6.581 1.00 94.38 98 LYS A CA 1
ATOM 679 C C . LYS A 1 98 ? -2.821 -1.751 -5.154 1.00 94.38 98 LYS A C 1
ATOM 681 O O . LYS A 1 98 ? -2.034 -2.631 -4.834 1.00 94.38 98 LYS A O 1
ATOM 686 N N . PHE A 1 99 ? -3.723 -1.228 -4.336 1.00 93.88 99 PHE A N 1
ATOM 687 C CA . PHE A 1 99 ? -4.126 -1.788 -3.053 1.00 93.88 99 PHE A CA 1
ATOM 688 C C . PHE A 1 99 ? -5.400 -2.611 -3.296 1.00 93.88 99 PHE A C 1
ATOM 690 O O . PHE A 1 99 ? -6.501 -2.057 -3.334 1.00 93.88 99 PHE A O 1
ATOM 697 N N . ASN A 1 100 ? -5.257 -3.919 -3.525 1.00 92.75 100 ASN A N 1
ATOM 698 C CA . ASN A 1 100 ? -6.275 -4.766 -4.166 1.00 92.75 100 ASN A CA 1
ATOM 699 C C . ASN A 1 100 ? -6.768 -4.136 -5.486 1.00 92.75 100 ASN A C 1
ATOM 701 O O . ASN A 1 100 ? -6.010 -4.061 -6.445 1.00 92.75 100 ASN A O 1
ATOM 705 N N . ASP A 1 101 ? -8.004 -3.639 -5.538 1.00 88.75 101 ASP A N 1
ATOM 706 C CA . ASP A 1 101 ? -8.563 -2.991 -6.733 1.00 88.75 101 ASP A CA 1
ATOM 707 C C . ASP A 1 101 ? -8.384 -1.463 -6.728 1.00 88.75 101 ASP A C 1
ATOM 709 O O . ASP A 1 101 ? -8.635 -0.796 -7.732 1.00 88.75 101 ASP A O 1
ATOM 713 N N . CYS A 1 102 ? -7.929 -0.889 -5.609 1.00 90.38 102 CYS A N 1
ATOM 714 C CA . CYS A 1 102 ? -7.742 0.547 -5.460 1.00 90.38 102 CYS A CA 1
ATOM 715 C C . CYS A 1 102 ? -6.410 0.990 -6.068 1.00 90.38 102 CYS A C 1
ATOM 717 O O . CYS A 1 102 ? -5.337 0.720 -5.525 1.00 90.38 102 CYS A O 1
ATOM 719 N N . LYS A 1 103 ? -6.471 1.682 -7.204 1.00 93.19 103 LYS A N 1
ATOM 720 C CA . LYS A 1 103 ? -5.288 2.145 -7.926 1.00 93.19 103 LYS A CA 1
ATOM 721 C C . LYS A 1 103 ? -4.832 3.517 -7.440 1.00 93.19 103 LYS A C 1
ATOM 723 O O . LYS A 1 103 ? -5.594 4.481 -7.491 1.00 93.19 103 LYS A O 1
ATOM 728 N N . VAL A 1 104 ? -3.562 3.618 -7.063 1.00 93.25 104 VAL A N 1
ATOM 729 C CA . VAL A 1 104 ? -2.938 4.864 -6.606 1.00 93.25 104 VAL A CA 1
ATOM 730 C C . VAL A 1 104 ? -1.596 5.087 -7.289 1.00 93.25 104 VAL A C 1
ATOM 732 O O . VAL A 1 104 ? -0.953 4.142 -7.746 1.00 93.25 104 VAL A O 1
ATOM 735 N N . GLY A 1 105 ? -1.160 6.337 -7.374 1.00 94.25 105 GLY A N 1
ATOM 736 C CA . GLY A 1 105 ? 0.105 6.701 -7.995 1.00 94.25 105 GLY A CA 1
ATOM 737 C C . GLY A 1 105 ? 0.791 7.846 -7.280 1.00 94.25 105 GLY A C 1
ATOM 738 O O . GLY A 1 105 ? 0.125 8.667 -6.653 1.00 94.25 105 GLY A O 1
ATOM 739 N N . VAL A 1 106 ? 2.120 7.881 -7.375 1.00 95.25 106 VAL A N 1
ATOM 740 C CA . VAL A 1 106 ? 2.946 8.957 -6.820 1.00 95.25 106 VAL A CA 1
ATOM 741 C C . VAL A 1 106 ? 2.579 10.274 -7.503 1.00 95.25 106 VAL A C 1
ATOM 743 O O . VAL A 1 106 ? 2.703 10.413 -8.723 1.00 95.25 106 VAL A O 1
ATOM 746 N N . GLU A 1 107 ? 2.098 11.226 -6.712 1.00 92.31 107 GLU A N 1
ATOM 747 C CA . GLU A 1 107 ? 1.677 12.548 -7.155 1.00 92.31 107 GLU A CA 1
ATOM 748 C C . GLU A 1 107 ? 2.906 13.420 -7.437 1.00 92.31 107 GLU A C 1
ATOM 750 O O . GLU A 1 107 ? 3.830 13.506 -6.624 1.00 92.31 107 GLU A O 1
ATOM 755 N N . ASN A 1 108 ? 2.905 14.092 -8.588 1.00 86.19 108 ASN A N 1
ATOM 756 C CA . ASN A 1 108 ? 4.053 14.864 -9.050 1.00 86.19 108 ASN A CA 1
ATOM 757 C C . ASN A 1 108 ? 4.403 16.012 -8.088 1.00 86.19 108 ASN A C 1
ATOM 759 O O . ASN A 1 108 ? 3.528 16.789 -7.706 1.00 86.19 108 ASN A O 1
ATOM 763 N N . GLY A 1 109 ? 5.677 16.125 -7.703 1.00 77.94 109 GLY A N 1
ATOM 764 C CA . GLY A 1 109 ? 6.172 17.249 -6.900 1.00 77.94 109 GLY A CA 1
ATOM 765 C C . GLY A 1 109 ? 5.725 17.260 -5.431 1.00 77.94 109 GLY A C 1
ATOM 766 O O . GLY A 1 109 ? 5.899 18.269 -4.751 1.00 77.94 109 GLY A O 1
ATOM 767 N N . THR A 1 110 ? 5.175 16.156 -4.915 1.00 79.56 110 THR A N 1
ATOM 768 C CA . THR A 1 110 ? 4.639 16.072 -3.537 1.00 79.56 110 THR A CA 1
ATOM 769 C C . THR A 1 110 ? 5.520 15.301 -2.558 1.00 79.56 110 THR A C 1
ATOM 771 O O . THR A 1 110 ? 5.099 14.973 -1.447 1.00 79.56 110 THR A O 1
ATOM 774 N N . GLY A 1 111 ? 6.751 14.988 -2.964 1.00 81.56 111 GLY A N 1
ATOM 775 C CA . GLY A 1 111 ? 7.706 14.278 -2.118 1.00 81.56 111 GLY A CA 1
ATOM 776 C C . GLY A 1 111 ? 7.291 12.844 -1.796 1.00 81.56 111 GLY A C 1
ATOM 777 O O . GLY A 1 111 ? 7.685 12.349 -0.750 1.00 81.56 111 GLY A O 1
ATOM 778 N N . GLY A 1 112 ? 6.506 12.193 -2.663 1.00 88.19 112 GLY A N 1
ATOM 779 C CA . GLY A 1 112 ? 6.159 10.777 -2.526 1.00 88.19 112 GLY A CA 1
ATOM 780 C C . GLY A 1 112 ? 4.716 10.490 -2.118 1.00 88.19 112 GLY A C 1
ATOM 781 O O . GLY A 1 112 ? 4.343 9.318 -2.064 1.00 88.19 112 GLY A O 1
ATOM 782 N N . LYS A 1 113 ? 3.878 11.505 -1.866 1.00 93.81 113 LYS A N 1
ATOM 783 C CA . LYS A 1 113 ? 2.445 11.294 -1.603 1.00 93.81 113 LYS A CA 1
ATOM 784 C C . LYS A 1 113 ? 1.814 10.531 -2.768 1.00 93.81 113 LYS A C 1
ATOM 786 O O . LYS A 1 113 ? 2.069 10.843 -3.928 1.00 93.81 113 LYS A O 1
ATOM 791 N N . MET A 1 114 ? 0.996 9.530 -2.463 1.00 92.94 114 MET A N 1
ATOM 792 C CA . MET A 1 114 ? 0.271 8.768 -3.473 1.00 92.94 114 MET A CA 1
ATOM 793 C C . MET A 1 114 ? -1.219 9.071 -3.390 1.00 92.94 114 MET A C 1
ATOM 795 O O . MET A 1 114 ? -1.786 9.126 -2.303 1.00 92.94 114 MET A O 1
ATOM 799 N N . THR A 1 115 ? -1.855 9.256 -4.541 1.00 91.25 115 THR A N 1
ATOM 800 C CA . THR A 1 115 ? -3.289 9.553 -4.643 1.00 91.25 115 THR A CA 1
ATOM 801 C C . THR A 1 115 ? -3.966 8.621 -5.636 1.00 91.25 115 THR A C 1
ATOM 803 O O . THR A 1 115 ? -3.303 7.982 -6.454 1.00 91.25 115 THR A O 1
ATOM 806 N N . LEU A 1 116 ? -5.292 8.515 -5.547 1.00 90.12 116 LEU A N 1
ATOM 807 C CA . LEU A 1 116 ? -6.104 7.735 -6.479 1.00 90.12 116 LEU A CA 1
ATOM 808 C C . LEU A 1 116 ? -5.842 8.129 -7.936 1.00 90.12 116 LEU A C 1
ATOM 810 O O . LEU A 1 116 ? -5.865 9.308 -8.288 1.00 90.12 116 LEU A O 1
ATOM 814 N N . VAL A 1 117 ? -5.677 7.129 -8.799 1.00 87.19 117 VAL A N 1
ATOM 815 C CA . VAL A 1 117 ? -5.488 7.329 -10.240 1.00 87.19 117 VAL A CA 1
ATOM 816 C C . VAL A 1 117 ? -6.712 6.825 -10.998 1.00 87.19 117 VAL A C 1
ATOM 818 O O . VAL A 1 117 ? -7.014 5.633 -10.990 1.00 87.19 117 VAL A O 1
ATOM 821 N N . GLY A 1 118 ? -7.372 7.732 -11.723 1.00 73.62 118 GLY A N 1
ATOM 822 C CA . GLY A 1 118 ? -8.513 7.432 -12.592 1.00 73.62 118 GLY A CA 1
ATOM 823 C C . GLY A 1 118 ? -9.883 7.819 -12.017 1.00 73.62 118 GLY A C 1
ATOM 824 O O . GLY A 1 118 ? -10.015 8.276 -10.883 1.00 73.62 118 GLY A O 1
ATOM 825 N N . ALA A 1 119 ? -10.918 7.649 -12.849 1.00 52.03 119 ALA A N 1
ATOM 826 C CA . ALA A 1 119 ? -12.303 8.050 -12.567 1.00 52.03 119 ALA A CA 1
ATOM 827 C C . ALA A 1 119 ? -13.108 7.029 -11.742 1.00 52.03 119 ALA A C 1
ATOM 829 O O . ALA A 1 119 ? -14.268 7.278 -11.427 1.00 52.03 119 ALA A O 1
ATOM 830 N N . GLN A 1 120 ? -12.509 5.900 -11.355 1.00 53.47 120 GLN A N 1
ATOM 831 C CA . GLN A 1 120 ? -13.088 4.980 -10.371 1.00 53.47 120 GLN A CA 1
ATOM 832 C C . GLN A 1 120 ? -12.854 5.536 -8.962 1.00 53.47 120 GLN A C 1
ATOM 834 O O . GLN A 1 120 ? -12.250 4.897 -8.111 1.00 53.47 120 GLN A O 1
ATOM 839 N N . GLN A 1 121 ? -13.304 6.768 -8.737 1.00 53.94 121 GLN A N 1
ATOM 840 C CA . GLN A 1 121 ? -13.533 7.267 -7.396 1.00 53.94 121 GLN A CA 1
ATOM 841 C C . GLN A 1 121 ? -14.740 6.474 -6.885 1.00 53.94 121 GLN A C 1
ATOM 843 O O . GLN A 1 121 ? -15.835 6.663 -7.427 1.00 53.94 121 GLN A O 1
ATOM 848 N N . PRO A 1 122 ? -14.633 5.589 -5.880 1.00 53.62 122 PRO A N 1
ATOM 849 C CA . PRO A 1 122 ? -15.811 5.390 -5.056 1.00 53.62 122 PRO A CA 1
ATOM 850 C C . PRO A 1 122 ? -16.172 6.796 -4.563 1.00 53.62 122 PRO A C 1
ATOM 852 O O . PRO A 1 122 ? -15.322 7.485 -4.008 1.00 53.62 122 PRO A O 1
ATOM 855 N N . VAL A 1 123 ? -17.365 7.303 -4.885 1.00 54.12 123 VAL A N 1
ATOM 856 C CA . VAL A 1 123 ? -17.795 8.603 -4.358 1.00 54.12 123 VAL A CA 1
ATOM 857 C C . VAL A 1 123 ? -17.875 8.420 -2.852 1.00 54.12 123 VAL A C 1
AT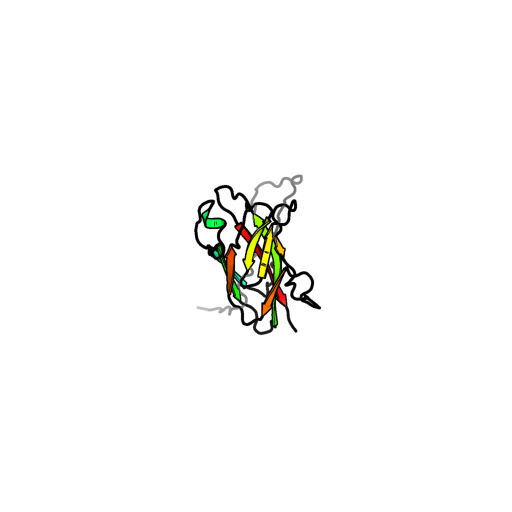OM 859 O O . VAL A 1 123 ? -18.822 7.831 -2.333 1.00 54.12 123 VAL A O 1
ATOM 862 N N . LEU A 1 124 ? -16.825 8.843 -2.160 1.00 60.56 124 LEU A N 1
ATOM 863 C CA . LEU A 1 124 ? -16.717 8.667 -0.731 1.00 60.56 124 LEU A CA 1
ATOM 864 C C . LEU A 1 124 ? -17.543 9.755 -0.061 1.00 60.56 124 LEU A C 1
ATOM 866 O O . LEU A 1 124 ? -17.075 10.859 0.202 1.00 60.56 124 LEU A O 1
ATOM 870 N N . SER A 1 125 ? -18.818 9.454 0.151 1.00 57.00 125 SER A N 1
ATOM 871 C CA . SER A 1 125 ? -19.728 10.293 0.921 1.00 57.00 125 SER A CA 1
ATOM 872 C C . SER A 1 125 ? -19.674 9.934 2.406 1.00 57.00 125 SER A C 1
ATOM 874 O O . SER A 1 125 ? -19.463 8.773 2.762 1.00 57.00 125 SER A O 1
ATOM 876 N N . GLY A 1 126 ? -19.934 10.912 3.275 1.00 68.44 126 GLY A N 1
ATOM 877 C CA . GLY A 1 126 ? -20.014 10.689 4.722 1.00 68.44 126 GLY A CA 1
ATOM 878 C C . GLY A 1 126 ? -18.653 10.387 5.352 1.00 68.44 126 GLY A C 1
ATOM 879 O O . GLY A 1 126 ? -17.661 11.023 5.005 1.00 68.44 126 GLY A O 1
ATOM 880 N N . GLU A 1 127 ? -18.597 9.411 6.262 1.00 62.56 127 GLU A N 1
ATOM 881 C CA . GLU A 1 127 ? -17.389 9.046 7.032 1.00 62.56 127 GLU A CA 1
ATOM 882 C C . GLU A 1 127 ? -16.200 8.582 6.172 1.00 62.56 127 GLU A C 1
ATOM 884 O O . GLU A 1 127 ? -15.061 8.537 6.637 1.00 62.56 127 GLU A O 1
ATOM 889 N N . ASN A 1 128 ? -16.451 8.278 4.900 1.00 66.81 128 ASN A N 1
ATOM 890 C CA . ASN A 1 128 ? -15.426 7.876 3.949 1.00 66.81 128 ASN A CA 1
ATOM 891 C C . ASN A 1 128 ? -14.740 9.065 3.254 1.00 66.81 128 ASN A C 1
ATOM 893 O O . ASN A 1 128 ? -13.744 8.869 2.560 1.00 66.81 128 ASN A O 1
ATOM 897 N N . ALA A 1 129 ? -15.252 10.292 3.402 1.00 67.94 129 ALA A N 1
ATOM 898 C CA . ALA A 1 129 ? -14.696 11.463 2.733 1.00 67.94 129 ALA A CA 1
ATOM 899 C C . ALA A 1 129 ? -13.206 11.655 3.082 1.00 67.94 129 ALA A C 1
ATOM 901 O O . ALA A 1 129 ? -12.819 11.678 4.250 1.00 67.94 129 ALA A O 1
ATOM 902 N N . GLY A 1 130 ? -12.365 11.794 2.052 1.00 71.94 130 GLY A N 1
ATOM 903 C CA . GLY A 1 130 ? -10.922 12.004 2.210 1.00 71.94 130 GLY A CA 1
ATOM 904 C C . GLY A 1 130 ? -10.085 10.738 2.424 1.00 71.94 130 GLY A C 1
ATOM 905 O O . GLY A 1 130 ? -8.922 10.860 2.789 1.00 71.94 130 GLY A O 1
ATOM 906 N N . LYS A 1 131 ? -10.640 9.537 2.217 1.00 80.94 131 LYS A N 1
ATOM 907 C CA . LYS A 1 131 ? -9.849 8.299 2.107 1.00 80.94 131 LYS A CA 1
ATOM 908 C C . LYS A 1 131 ? -9.428 8.070 0.650 1.00 80.94 131 LYS A C 1
ATOM 910 O O . LYS A 1 131 ? -10.206 8.327 -0.261 1.00 80.94 131 LYS A O 1
ATOM 915 N N . GLU A 1 132 ? -8.223 7.575 0.404 1.00 83.69 132 GLU A N 1
ATOM 916 C CA . GLU A 1 132 ? -7.800 7.153 -0.932 1.00 83.69 132 GLU A CA 1
ATOM 917 C C . GLU A 1 132 ? -8.425 5.808 -1.306 1.00 83.69 132 GLU A C 1
ATOM 919 O O . GLU A 1 132 ? -8.851 5.613 -2.433 1.00 83.69 132 GLU A O 1
ATOM 924 N N . CYS A 1 133 ? -8.525 4.870 -0.368 1.00 87.50 133 CYS A N 1
ATOM 925 C CA . CYS A 1 133 ? -9.093 3.545 -0.624 1.00 87.50 133 CYS A CA 1
ATOM 926 C C . CYS A 1 133 ? -10.071 3.174 0.484 1.00 87.50 133 CYS A C 1
ATOM 928 O O . CYS A 1 133 ? -9.810 3.486 1.641 1.00 87.50 133 CYS A O 1
ATOM 930 N N . VAL A 1 134 ? -11.166 2.481 0.162 1.00 88.94 134 VAL A N 1
ATOM 931 C CA . VAL A 1 134 ? -12.175 2.046 1.143 1.00 88.94 134 VAL A CA 1
ATOM 932 C C . VAL A 1 134 ? -12.487 0.571 0.954 1.00 88.94 134 VAL A C 1
ATOM 934 O O . VAL A 1 134 ? -12.663 0.102 -0.168 1.00 88.94 134 VAL A O 1
ATOM 937 N N . PHE A 1 135 ? -12.556 -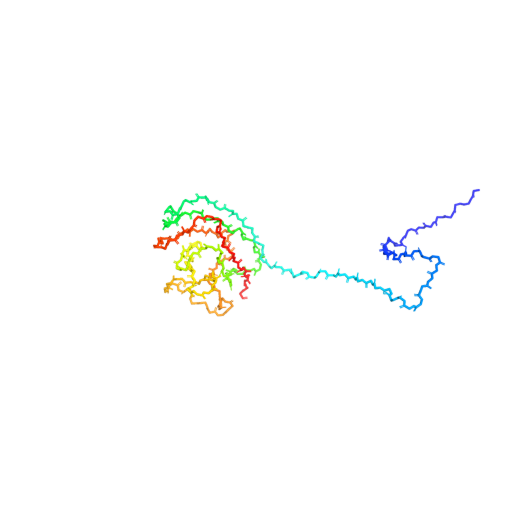0.153 2.067 1.00 88.19 135 PHE A N 1
ATOM 938 C CA . PHE A 1 135 ? -12.705 -1.598 2.111 1.00 88.19 135 PHE A CA 1
ATOM 939 C C . PHE A 1 135 ? -13.761 -2.002 3.139 1.00 88.19 135 PHE A C 1
ATOM 941 O O . PHE A 1 135 ? -13.845 -1.446 4.236 1.00 88.19 135 PHE A O 1
ATOM 948 N N . THR A 1 136 ? -14.547 -3.019 2.797 1.00 90.00 136 THR A N 1
ATOM 949 C CA . THR A 1 136 ? -15.525 -3.624 3.704 1.00 90.00 136 THR A CA 1
ATOM 950 C C . THR A 1 136 ? -14.835 -4.392 4.830 1.00 90.00 136 THR A C 1
ATOM 952 O O . THR A 1 136 ? -13.705 -4.857 4.683 1.00 90.00 136 THR A O 1
ATOM 955 N N . SER A 1 137 ? -15.538 -4.607 5.943 1.00 88.81 137 SER A N 1
ATOM 956 C CA . SER A 1 137 ? -15.013 -5.356 7.097 1.00 88.81 137 SER A CA 1
ATOM 957 C C . SER A 1 137 ? -14.651 -6.821 6.816 1.00 88.81 137 SER A C 1
ATOM 959 O O . SER A 1 137 ? -13.925 -7.433 7.596 1.00 88.81 137 SER A O 1
ATOM 961 N N . SER A 1 138 ? -15.109 -7.385 5.694 1.00 90.19 138 SER A N 1
ATOM 962 C CA . SER A 1 138 ? -14.712 -8.717 5.220 1.00 90.19 138 SER A CA 1
ATOM 963 C C . SER A 1 138 ? -13.273 -8.786 4.695 1.00 90.19 138 SER A C 1
ATOM 965 O O . SER A 1 138 ? -12.725 -9.882 4.571 1.00 90.19 138 SER A O 1
ATOM 967 N N . VAL A 1 139 ? -12.652 -7.648 4.372 1.00 91.44 139 VAL A N 1
ATOM 968 C CA . VAL A 1 139 ? -11.278 -7.597 3.867 1.00 91.44 139 VAL A CA 1
ATOM 969 C C . VAL A 1 139 ? -10.303 -7.681 5.038 1.00 91.44 139 VAL A C 1
ATOM 971 O O . VAL A 1 139 ? -10.181 -6.759 5.837 1.00 91.44 139 VAL A O 1
ATOM 974 N N . THR A 1 140 ? -9.565 -8.786 5.111 1.00 92.56 140 THR A N 1
ATOM 975 C CA . THR A 1 140 ? -8.538 -9.031 6.142 1.00 92.56 140 THR A CA 1
ATOM 976 C C . THR A 1 140 ? -7.112 -8.898 5.610 1.00 92.56 140 THR A C 1
ATOM 978 O O . THR A 1 140 ? -6.149 -8.944 6.375 1.00 92.56 140 THR A O 1
ATOM 981 N N . LYS A 1 141 ? -6.956 -8.729 4.292 1.00 93.56 141 LYS A N 1
ATOM 982 C CA . LYS A 1 141 ? -5.671 -8.544 3.617 1.00 93.56 141 LYS A CA 1
ATOM 983 C C . LYS A 1 141 ? -5.815 -7.545 2.473 1.00 93.56 141 LYS A C 1
ATOM 985 O O . LYS A 1 141 ? -6.683 -7.697 1.614 1.00 93.56 141 LYS A O 1
ATOM 990 N N . VAL A 1 142 ? -4.920 -6.566 2.440 1.00 94.00 142 VAL A N 1
ATOM 991 C CA . VAL A 1 142 ? -4.745 -5.636 1.322 1.00 94.00 142 VAL A CA 1
ATOM 992 C C . VAL A 1 142 ? -3.419 -5.963 0.651 1.00 94.00 142 VAL A C 1
ATOM 994 O O . VAL A 1 142 ? -2.359 -5.717 1.223 1.00 94.00 142 VAL A O 1
ATOM 997 N N . ALA A 1 143 ? -3.469 -6.580 -0.526 1.00 94.94 143 ALA A N 1
ATOM 998 C CA . ALA A 1 143 ? -2.288 -6.826 -1.343 1.00 94.94 143 ALA A CA 1
ATOM 999 C C . ALA A 1 143 ? -1.869 -5.536 -2.051 1.00 94.94 143 ALA A C 1
ATOM 1001 O O . ALA A 1 143 ? -2.724 -4.786 -2.523 1.00 94.94 143 ALA A O 1
ATOM 1002 N N . VAL A 1 144 ? -0.563 -5.296 -2.126 1.00 96.19 144 VAL A N 1
ATOM 1003 C CA . VAL A 1 144 ? 0.016 -4.172 -2.854 1.00 96.19 144 VAL A CA 1
ATOM 1004 C C . VAL A 1 144 ? 0.731 -4.723 -4.074 1.00 96.19 144 VAL A C 1
ATOM 1006 O O . VAL A 1 144 ? 1.755 -5.390 -3.948 1.00 96.19 144 VAL A O 1
ATOM 1009 N N . THR A 1 145 ? 0.198 -4.449 -5.260 1.00 96.25 145 THR A N 1
ATOM 1010 C CA . THR A 1 145 ? 0.785 -4.924 -6.517 1.00 96.25 145 THR A CA 1
ATOM 1011 C C . THR A 1 145 ? 1.154 -3.774 -7.430 1.00 96.25 145 THR A C 1
ATOM 1013 O O . THR A 1 145 ? 0.477 -2.747 -7.447 1.00 96.25 145 THR A O 1
ATOM 1016 N N . THR A 1 146 ? 2.196 -3.936 -8.235 1.00 95.75 146 THR A N 1
ATOM 1017 C CA . THR A 1 146 ? 2.545 -2.944 -9.257 1.00 95.75 146 THR A CA 1
ATOM 1018 C C . THR A 1 146 ? 1.445 -2.805 -10.305 1.00 95.75 146 THR A C 1
ATOM 1020 O O . THR A 1 146 ? 0.776 -3.769 -10.693 1.00 95.75 146 THR A O 1
ATOM 1023 N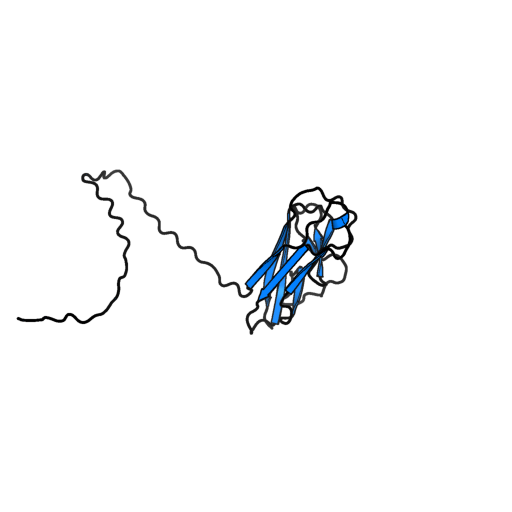 N . GLU A 1 147 ? 1.293 -1.592 -10.818 1.00 95.12 147 GLU A N 1
ATOM 1024 C CA . GLU A 1 147 ? 0.613 -1.357 -12.087 1.00 95.12 147 GLU A CA 1
ATOM 1025 C C . GLU A 1 147 ? 1.610 -1.329 -13.244 1.00 95.12 147 GLU A C 1
ATOM 1027 O O . GLU A 1 147 ? 2.823 -1.310 -13.040 1.00 95.12 147 GLU A O 1
ATOM 1032 N N . ALA A 1 148 ? 1.098 -1.338 -14.475 1.00 93.31 148 ALA A N 1
ATOM 1033 C CA . ALA A 1 148 ? 1.938 -1.061 -15.630 1.00 93.31 148 ALA A CA 1
ATOM 1034 C C . ALA A 1 148 ? 2.431 0.391 -15.548 1.00 93.31 148 ALA A C 1
ATOM 1036 O O . ALA A 1 148 ? 1.630 1.320 -15.423 1.00 93.31 148 ALA A O 1
ATOM 1037 N N . ASN A 1 149 ? 3.746 0.570 -15.606 1.00 92.56 149 ASN A N 1
ATOM 1038 C CA . ASN A 1 149 ? 4.423 1.839 -15.388 1.00 92.56 149 ASN A CA 1
ATOM 1039 C C . ASN A 1 149 ? 5.436 2.107 -16.502 1.00 92.56 149 ASN A C 1
ATOM 1041 O O . ASN A 1 149 ? 6.191 1.222 -16.882 1.00 92.56 149 ASN A O 1
ATOM 1045 N N . ASN A 1 150 ? 5.521 3.354 -16.965 1.00 91.56 150 ASN A N 1
ATOM 1046 C CA . ASN A 1 150 ? 6.509 3.768 -17.975 1.00 91.56 150 ASN A CA 1
ATOM 1047 C C . ASN A 1 150 ? 7.598 4.685 -17.395 1.00 91.56 150 ASN A C 1
ATOM 1049 O O . ASN A 1 150 ? 8.320 5.347 -18.136 1.00 91.56 150 ASN A O 1
ATOM 1053 N N . VAL A 1 151 ? 7.696 4.754 -16.067 1.00 92.94 151 VAL A N 1
ATOM 1054 C CA . VAL A 1 151 ? 8.637 5.623 -15.353 1.00 92.94 151 VAL A CA 1
ATOM 1055 C C . VAL A 1 151 ? 9.951 4.897 -15.073 1.00 92.94 151 VAL A C 1
ATOM 1057 O O . VAL A 1 151 ? 9.973 3.690 -14.825 1.00 92.94 151 VAL A O 1
ATOM 1060 N N . THR A 1 152 ? 11.060 5.631 -15.106 1.00 92.94 152 THR A N 1
ATOM 1061 C CA . THR A 1 152 ? 12.380 5.093 -14.759 1.00 92.94 152 THR A CA 1
ATOM 1062 C C . THR A 1 152 ? 12.489 4.932 -13.249 1.00 92.94 152 THR A C 1
ATOM 1064 O O . THR A 1 152 ? 12.432 5.915 -12.518 1.00 92.94 152 THR A O 1
ATOM 1067 N N . VAL A 1 153 ? 12.671 3.695 -12.787 1.00 93.25 153 VAL A N 1
ATOM 1068 C CA . VAL A 1 153 ? 12.890 3.379 -11.372 1.00 93.25 153 VAL A CA 1
ATOM 1069 C C . VAL A 1 153 ? 14.377 3.133 -11.152 1.00 93.25 153 VAL A C 1
ATOM 1071 O O . VAL A 1 153 ? 14.961 2.263 -11.793 1.00 93.25 153 VAL A O 1
ATOM 1074 N N . GLU A 1 154 ? 14.992 3.893 -10.250 1.00 92.81 154 GLU A N 1
ATOM 1075 C CA . GLU A 1 154 ? 16.390 3.677 -9.869 1.00 92.81 154 GLU A CA 1
ATOM 1076 C C . GLU A 1 154 ? 16.536 2.482 -8.913 1.00 92.81 154 GLU A C 1
ATOM 1078 O O . GLU A 1 154 ? 15.642 2.263 -8.086 1.00 92.81 154 GLU A O 1
ATOM 1083 N N . PRO A 1 155 ? 17.666 1.750 -8.942 1.00 92.81 155 PRO A N 1
ATOM 1084 C CA . PRO A 1 155 ? 17.946 0.688 -7.979 1.00 92.81 155 PRO A CA 1
ATOM 1085 C C . PRO A 1 155 ? 17.863 1.146 -6.513 1.00 92.81 155 PRO A C 1
ATOM 1087 O O . PRO A 1 155 ? 18.039 2.320 -6.185 1.00 92.81 155 PRO A O 1
ATOM 1090 N N . GLY A 1 156 ? 17.622 0.193 -5.612 1.00 90.88 156 GLY A N 1
ATOM 1091 C CA . GLY A 1 156 ? 17.600 0.406 -4.161 1.00 90.88 156 GLY A CA 1
ATOM 1092 C C . GLY A 1 156 ? 16.235 0.150 -3.522 1.00 90.88 156 GLY A C 1
ATOM 1093 O O . GLY A 1 156 ? 15.237 -0.062 -4.208 1.00 90.88 156 GLY A O 1
ATOM 1094 N N . THR A 1 157 ? 16.199 0.166 -2.190 1.00 92.19 157 THR A N 1
ATOM 1095 C CA . THR A 1 157 ? 14.987 -0.124 -1.413 1.00 92.19 157 THR A CA 1
ATOM 1096 C C . THR A 1 157 ? 13.944 0.965 -1.600 1.00 92.19 157 THR A C 1
ATOM 1098 O O . THR A 1 157 ? 14.224 2.142 -1.368 1.00 92.19 157 THR A O 1
ATOM 1101 N N . LYS A 1 158 ? 12.737 0.560 -1.996 1.00 91.75 158 LYS A N 1
ATOM 1102 C CA . LYS A 1 158 ? 11.572 1.436 -2.100 1.00 91.75 158 LYS A CA 1
ATOM 1103 C C . LYS A 1 158 ? 10.535 1.008 -1.069 1.00 91.75 158 LYS A C 1
ATOM 1105 O O . LYS A 1 158 ? 10.353 -0.187 -0.850 1.00 91.75 158 LYS A O 1
ATOM 1110 N N . THR A 1 159 ? 9.854 1.972 -0.462 1.00 92.81 159 THR A N 1
ATOM 1111 C CA . THR A 1 159 ? 8.884 1.709 0.611 1.00 92.81 159 THR A CA 1
ATOM 1112 C C . THR A 1 159 ? 7.570 2.403 0.308 1.00 92.81 159 THR A C 1
ATOM 1114 O O . THR A 1 159 ? 7.567 3.507 -0.232 1.00 92.81 159 THR A O 1
ATOM 1117 N N . ILE A 1 160 ? 6.458 1.771 0.678 1.00 93.44 160 ILE A N 1
ATOM 1118 C CA . ILE A 1 160 ? 5.131 2.385 0.680 1.00 93.44 160 ILE A CA 1
ATOM 1119 C C . ILE A 1 160 ? 4.573 2.277 2.096 1.00 93.44 160 ILE A C 1
ATOM 1121 O O . ILE A 1 160 ? 4.523 1.192 2.673 1.00 93.44 160 ILE A O 1
ATOM 1125 N N . THR A 1 161 ? 4.153 3.412 2.635 1.00 93.25 161 THR A N 1
ATOM 1126 C CA . THR A 1 161 ? 3.513 3.561 3.938 1.00 93.25 161 THR A CA 1
ATOM 1127 C C . THR A 1 161 ? 2.066 3.976 3.714 1.00 93.25 161 THR A C 1
ATOM 1129 O O . THR A 1 161 ? 1.775 4.759 2.808 1.00 93.25 161 THR A O 1
ATOM 1132 N N . ALA A 1 162 ? 1.155 3.448 4.525 1.00 91.75 162 ALA A N 1
ATOM 1133 C CA . ALA A 1 162 ? -0.264 3.752 4.439 1.00 91.75 162 ALA A CA 1
ATOM 1134 C C . ALA A 1 162 ? -0.871 3.896 5.838 1.00 91.75 162 ALA A C 1
ATOM 1136 O O .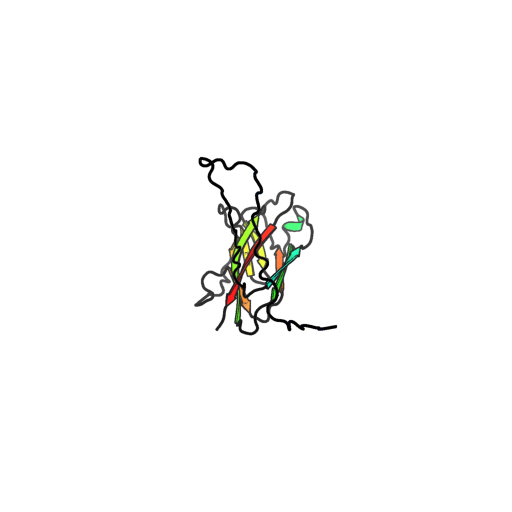 ALA A 1 162 ? -0.567 3.103 6.732 1.00 91.75 162 ALA A O 1
ATOM 1137 N N . ASP A 1 163 ? -1.750 4.882 5.996 1.00 90.81 163 ASP A N 1
ATOM 1138 C CA . ASP A 1 163 ? -2.491 5.137 7.227 1.00 90.81 163 ASP A CA 1
ATOM 1139 C C . ASP A 1 163 ? -3.893 4.545 7.126 1.00 90.81 163 ASP A C 1
ATOM 1141 O O . ASP A 1 163 ? -4.648 4.867 6.211 1.00 90.81 163 ASP A O 1
ATOM 1145 N N . PHE A 1 164 ? -4.265 3.698 8.084 1.00 89.25 164 PHE A N 1
ATOM 1146 C CA . PHE A 1 164 ? -5.535 2.973 8.075 1.00 89.25 164 PHE A CA 1
ATOM 1147 C C . PHE A 1 164 ? -6.477 3.523 9.144 1.00 89.25 164 PHE A C 1
ATOM 1149 O O . PHE A 1 164 ? -6.109 3.671 10.306 1.00 89.25 164 PHE A O 1
ATOM 1156 N N . THR A 1 165 ? -7.725 3.785 8.766 1.00 87.25 165 THR A N 1
ATOM 1157 C CA . THR A 1 165 ? -8.780 4.267 9.665 1.00 87.25 165 THR A CA 1
ATOM 1158 C C . THR A 1 165 ? -9.996 3.352 9.571 1.00 87.25 165 THR A C 1
ATOM 1160 O O . THR A 1 165 ? -10.558 3.211 8.489 1.00 87.25 165 THR A O 1
ATOM 1163 N N . ALA A 1 166 ? -10.436 2.756 10.681 1.00 86.50 166 ALA A N 1
ATOM 1164 C CA . ALA A 1 166 ? -11.736 2.080 10.731 1.00 86.50 166 ALA A CA 1
ATOM 1165 C C . ALA A 1 166 ? -12.873 3.106 10.753 1.00 86.50 166 ALA A C 1
ATOM 1167 O O . ALA A 1 166 ? -12.718 4.177 11.338 1.00 86.50 166 ALA A O 1
ATOM 1168 N N . TYR A 1 167 ? -14.019 2.739 10.193 1.00 81.88 167 TYR A N 1
ATOM 1169 C CA . TYR A 1 167 ? -15.257 3.507 10.308 1.00 81.88 167 TYR A CA 1
ATOM 1170 C C . TYR A 1 167 ? -16.411 2.611 10.762 1.00 81.88 167 TYR A C 1
ATOM 1172 O O . TYR A 1 167 ? -16.369 1.377 10.641 1.00 81.88 167 TYR A O 1
ATOM 1180 N N . THR A 1 168 ? -17.429 3.243 11.332 1.00 78.06 168 THR A N 1
ATOM 1181 C CA . THR A 1 168 ? -18.666 2.598 11.784 1.00 78.06 168 THR A CA 1
ATOM 1182 C C . THR A 1 168 ? -19.810 2.983 10.842 1.00 78.06 168 THR A C 1
ATOM 1184 O O . THR A 1 168 ? -19.606 3.756 9.915 1.00 78.06 168 THR A O 1
ATOM 1187 N N . ASN A 1 169 ? -20.983 2.368 10.994 1.00 60.94 169 ASN A N 1
ATOM 1188 C CA . ASN A 1 169 ? -22.195 2.849 10.316 1.00 60.94 169 ASN A CA 1
ATOM 1189 C C . ASN A 1 169 ? -22.897 3.897 11.176 1.00 60.94 169 ASN A C 1
ATOM 1191 O O . ASN A 1 169 ? -22.810 3.755 12.420 1.00 60.94 169 ASN A O 1
#

Secondary structure (DSSP, 8-state):
----------------------SS--TTS--------------S-EEEEEE-----TTGGGSTT-EEEEEEEE--TT--EEEEEEEEEESPPTT-EEEETTEEEEEPTTTTTBEEE-SS------GGGTT-SEEEETT--EEEEEEPP--SPPPSS--EEEEEEEEE--

pLDDT: mean 78.78, std 17.52, range [37.41, 96.25]

Radius of gyration: 26.57 Å; chains: 1; bounding box: 50×45×91 Å

Organism: Salmonella diarizonae (NCBI:txid59204)

Sequence (169 aa):
MKKLIIAAGIAAATMASFNASAVTYDTNNVSHASVNSQVTGKSAVTVTGNNGGSFDTDAIKVSGNDLGSFGIQLPASAAGFGISGIHSHGFPDGFQVKFNDCKVGVENGTGGKMTLVGAQQPVLSGENAGKECVFTSSVTKVAVTTEANNVTVEPGTKTITADFTAYTN